Protein AF-A0A960ZA48-F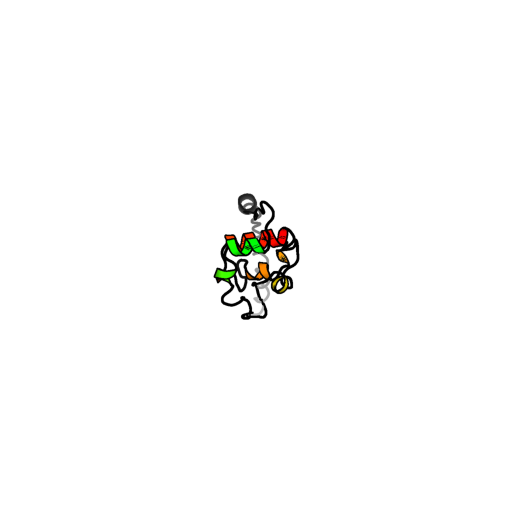1 (afdb_monomer_lite)

Secondary structure (DSSP, 8-state):
--SSSSSSSSSSTTS-------TTSSHHHHHHHHHHHTS--------S---TTHHHHTTHHHHHHHHHETTEEGGG---SSHHHHHTT--TT-GGG-HHHHTTSTTSTTGGG--HHHHHHHHHHHHTT---

Sequence (131 aa):
MKKIIFFVFCLIFFLYCHYNSSAKEEKDLYIKSLLFSKGSSNAIQCNGTVSFSSLSAVGIQTSCGSCHGSGIATAGVDISSYSSLSGFLQPNLPDNSTLYLVLIPGGKMNQYTNSNLTNTIYCWIKGGAIQ

pLDDT: mean 80.79, std 19.9, range [45.22, 98.12]

Radius of gyration: 28.68 Å; chains: 1; bounding box: 59×65×67 Å

Foldseek 3Di:
DDDPPPPPPPPPVPPPPPPPPPPPPCPVVVVVVVVVVVPDPPPLDQPDAAALVNLVVQPCCVLPVVQQDDVRNNVQHHSPDCVRQVVQADALCLVSGNVLQLCDVVHVSVVSDDPSSSSSSSSCRNNGRHD

Structure (mmCIF, N/CA/C/O backbone):
data_AF-A0A960ZA48-F1
#
_entry.id   AF-A0A960ZA48-F1
#
loop_
_atom_site.group_PDB
_atom_site.id
_atom_site.type_symbol
_atom_site.label_atom_id
_atom_site.label_alt_id
_atom_site.l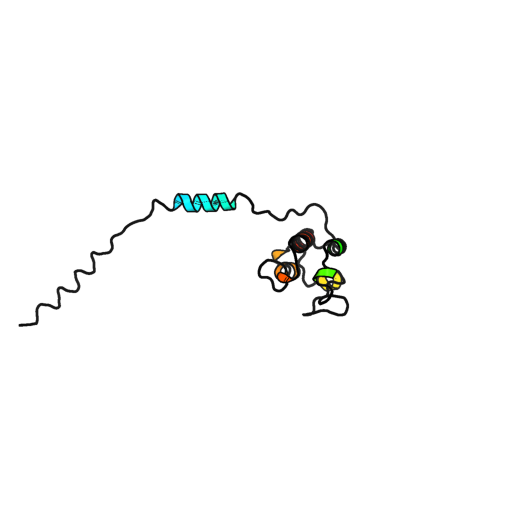abel_comp_id
_atom_site.label_asym_id
_atom_site.label_entity_id
_atom_site.label_seq_id
_atom_site.pdbx_PDB_ins_code
_atom_site.Cartn_x
_atom_site.Cartn_y
_atom_site.Cartn_z
_atom_site.occupancy
_atom_site.B_iso_or_equiv
_atom_site.auth_seq_id
_atom_site.auth_comp_id
_atom_site.auth_asym_id
_atom_site.auth_atom_id
_atom_site.pdbx_PDB_model_num
ATOM 1 N N . MET A 1 1 ? 47.874 -52.339 48.835 1.00 50.03 1 MET A N 1
ATOM 2 C CA . MET A 1 1 ? 47.691 -51.084 48.072 1.00 50.03 1 MET A CA 1
ATOM 3 C C . MET A 1 1 ? 46.526 -51.242 47.100 1.00 50.03 1 MET A C 1
ATOM 5 O O . MET A 1 1 ? 46.472 -52.250 46.410 1.00 50.03 1 MET A O 1
ATOM 9 N N . LYS A 1 2 ? 45.675 -50.208 46.996 1.00 54.38 2 LYS A N 1
ATOM 10 C CA . LYS A 1 2 ? 44.947 -49.833 45.765 1.00 54.38 2 LYS A CA 1
ATOM 11 C C . LYS A 1 2 ? 43.613 -50.518 45.390 1.00 54.38 2 LYS A C 1
ATOM 13 O O . LYS A 1 2 ? 43.395 -50.707 44.206 1.00 54.38 2 LYS A O 1
ATOM 18 N N . LYS A 1 3 ? 42.675 -50.825 46.304 1.00 53.75 3 LYS A N 1
ATOM 19 C CA . LYS A 1 3 ? 41.283 -51.173 45.879 1.00 53.75 3 LYS A CA 1
ATOM 20 C C . LYS A 1 3 ? 40.113 -50.636 46.729 1.00 53.75 3 LYS A C 1
ATOM 22 O O . LYS A 1 3 ? 38.977 -50.990 46.454 1.00 53.75 3 LYS A O 1
ATOM 27 N N . ILE A 1 4 ? 40.339 -49.733 47.689 1.00 55.50 4 ILE A N 1
ATOM 28 C CA . ILE A 1 4 ? 39.257 -49.098 48.489 1.00 55.50 4 ILE A CA 1
ATOM 29 C C . ILE A 1 4 ? 39.353 -47.563 48.402 1.00 55.50 4 ILE A C 1
ATOM 31 O O . ILE A 1 4 ? 39.193 -46.843 49.375 1.00 55.50 4 ILE A O 1
ATOM 35 N N . ILE A 1 5 ? 39.698 -47.035 47.225 1.00 52.09 5 ILE A N 1
ATOM 36 C CA . ILE A 1 5 ? 39.721 -45.581 46.953 1.00 52.09 5 ILE A CA 1
ATOM 37 C C . ILE A 1 5 ? 39.061 -45.326 45.591 1.00 52.09 5 ILE A C 1
ATOM 39 O O . ILE A 1 5 ? 39.574 -44.603 44.750 1.00 52.09 5 ILE A O 1
ATOM 43 N N . PHE A 1 6 ? 37.948 -46.007 45.315 1.00 47.09 6 PHE A N 1
ATOM 44 C CA . PHE A 1 6 ? 37.149 -45.723 44.115 1.00 47.09 6 PHE A CA 1
ATOM 45 C C . PHE A 1 6 ? 35.660 -45.518 44.410 1.00 47.09 6 PHE A C 1
ATOM 47 O O . PHE A 1 6 ? 34.916 -45.092 43.539 1.00 47.09 6 PHE A O 1
ATOM 54 N N . P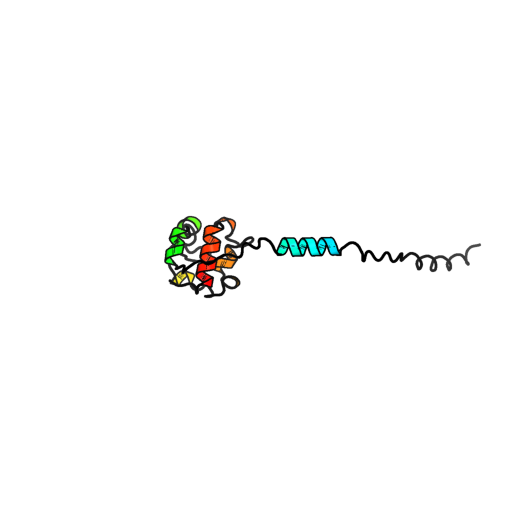HE A 1 7 ? 35.221 -45.746 45.653 1.00 45.59 7 PHE A N 1
ATOM 55 C CA . PHE A 1 7 ? 33.812 -45.596 46.031 1.00 45.59 7 PHE A CA 1
ATOM 56 C C . PHE A 1 7 ? 33.489 -44.286 46.768 1.00 45.59 7 PHE A C 1
ATOM 58 O O . PHE A 1 7 ? 32.326 -43.980 46.994 1.00 45.59 7 PHE A O 1
ATOM 65 N N . VAL A 1 8 ? 34.499 -43.469 47.092 1.00 51.56 8 VAL A N 1
ATOM 66 C CA . VAL A 1 8 ? 34.330 -42.180 47.799 1.00 51.56 8 VAL A CA 1
ATOM 67 C C . VAL A 1 8 ? 34.599 -40.991 46.867 1.00 51.56 8 VAL A C 1
ATOM 69 O O . VAL A 1 8 ? 35.049 -39.938 47.291 1.00 51.56 8 VAL A O 1
ATOM 72 N N . PHE A 1 9 ? 34.352 -41.150 45.565 1.00 46.31 9 PHE A N 1
ATOM 73 C CA . PHE A 1 9 ? 34.372 -40.021 44.622 1.00 46.31 9 PHE A CA 1
ATOM 74 C C . PHE A 1 9 ? 32.994 -39.729 44.009 1.00 46.31 9 PHE A C 1
ATOM 76 O O . PHE A 1 9 ? 32.821 -38.735 43.316 1.00 46.31 9 PHE A O 1
ATOM 83 N N . CYS A 1 10 ? 31.980 -40.548 44.315 1.00 47.81 10 CYS A N 1
ATOM 84 C CA . CYS A 1 10 ? 30.619 -40.368 43.798 1.00 47.81 10 CYS A CA 1
ATOM 85 C C . CYS A 1 10 ? 29.681 -39.612 44.767 1.00 47.81 10 CYS A C 1
ATOM 87 O O . CYS A 1 10 ? 28.588 -39.218 44.383 1.00 47.81 10 CYS A O 1
ATOM 89 N N . LEU A 1 11 ? 30.103 -39.352 46.012 1.00 49.59 11 LEU A N 1
ATOM 90 C CA . LEU A 1 11 ? 29.236 -38.779 47.059 1.00 49.59 11 LEU A CA 1
ATOM 91 C C . LEU A 1 11 ? 29.492 -37.303 47.403 1.00 49.59 11 LEU A C 1
ATOM 93 O O . LEU A 1 11 ? 28.820 -36.767 48.275 1.00 49.59 11 LEU A O 1
ATOM 97 N N . ILE A 1 12 ? 30.411 -36.618 46.713 1.00 52.50 12 ILE A N 1
ATOM 98 C CA . ILE A 1 12 ? 30.725 -35.199 46.996 1.00 52.50 12 ILE A CA 1
ATOM 99 C C . ILE A 1 12 ? 30.171 -34.250 45.915 1.00 52.50 12 ILE A C 1
ATOM 101 O O . ILE A 1 12 ? 30.156 -33.038 46.096 1.00 52.50 12 ILE A O 1
ATOM 105 N N . PHE A 1 13 ? 29.625 -34.781 44.815 1.00 47.97 13 PHE A N 1
ATOM 106 C CA . PHE A 1 13 ? 29.003 -33.964 43.764 1.00 47.97 13 PHE A CA 1
ATOM 107 C C . PHE A 1 13 ? 27.526 -33.615 44.019 1.00 47.97 13 PHE A C 1
ATOM 109 O O . PHE A 1 13 ? 26.962 -32.803 43.293 1.00 47.97 13 PHE A O 1
ATOM 116 N N . PHE A 1 14 ? 26.902 -34.166 45.066 1.00 49.00 14 PHE A N 1
ATOM 117 C CA . PHE A 1 14 ? 25.480 -33.940 45.367 1.00 49.00 14 PHE A CA 1
ATOM 118 C C . PHE A 1 14 ? 25.188 -32.786 46.346 1.00 49.00 14 PHE A C 1
ATOM 120 O O . PHE A 1 14 ? 24.035 -32.595 46.718 1.00 49.00 14 PHE A O 1
ATOM 127 N N . LEU A 1 15 ? 26.183 -31.982 46.748 1.00 52.78 15 LEU A N 1
ATOM 128 C CA . LEU A 1 15 ? 25.988 -30.890 47.726 1.00 52.78 15 LEU A CA 1
ATOM 129 C C . LEU A 1 15 ? 26.340 -29.478 47.223 1.00 52.78 15 LEU A C 1
ATOM 131 O O . LEU A 1 15 ? 26.371 -28.544 48.017 1.00 52.78 15 LEU A O 1
ATOM 135 N N . TYR A 1 16 ? 26.526 -29.284 45.913 1.00 54.28 16 TYR A N 1
ATOM 136 C CA . TYR A 1 16 ? 26.786 -27.958 45.322 1.00 54.28 16 TYR A CA 1
ATOM 137 C C . TYR A 1 16 ? 25.662 -27.411 44.429 1.00 54.28 16 TYR A C 1
ATOM 139 O O . TYR A 1 16 ? 25.898 -26.536 43.600 1.00 54.28 16 TYR A O 1
ATOM 147 N N . CYS A 1 17 ? 24.411 -27.818 44.651 1.00 47.84 17 CYS A N 1
ATOM 148 C CA . CYS A 1 17 ? 23.288 -26.959 44.270 1.00 47.84 17 CYS A CA 1
ATOM 149 C C . CYS A 1 17 ? 23.026 -25.960 45.401 1.00 47.84 17 CYS A C 1
ATOM 151 O O . CYS A 1 17 ? 22.128 -26.134 46.221 1.00 47.84 17 CYS A O 1
ATOM 153 N N . HIS A 1 18 ? 23.829 -24.895 45.437 1.00 45.22 18 HIS A N 1
ATOM 154 C CA . HIS A 1 18 ? 23.463 -23.676 46.147 1.00 45.22 18 HIS A CA 1
ATOM 155 C C . HIS A 1 18 ? 22.247 -23.090 45.419 1.00 45.22 18 HIS A C 1
ATOM 157 O O . HIS A 1 18 ? 22.372 -22.445 44.379 1.00 45.22 18 HIS A O 1
ATOM 163 N N . TYR A 1 19 ? 21.053 -23.377 45.932 1.00 52.56 19 TYR A N 1
ATOM 164 C CA . TYR A 1 19 ? 19.810 -22.754 45.495 1.00 52.56 19 TYR A CA 1
ATOM 165 C C . TYR A 1 19 ? 19.811 -21.294 45.961 1.00 52.56 19 TYR A C 1
ATOM 167 O O . TYR A 1 19 ? 19.264 -20.949 47.005 1.00 52.56 19 TYR A O 1
ATOM 175 N N . ASN A 1 20 ? 20.464 -20.428 45.188 1.00 50.97 20 ASN A N 1
ATOM 176 C CA . ASN A 1 20 ? 20.225 -18.995 45.260 1.00 50.97 20 ASN A CA 1
ATOM 177 C C . ASN A 1 20 ? 18.996 -18.691 44.406 1.00 50.97 20 ASN A C 1
ATOM 179 O O . ASN A 1 20 ? 19.074 -18.536 43.190 1.00 50.97 20 ASN A O 1
ATOM 183 N N . SER A 1 21 ? 17.833 -18.643 45.054 1.00 49.56 21 SER A N 1
ATOM 184 C CA . SER A 1 21 ? 16.631 -18.070 44.459 1.00 49.56 21 SER A CA 1
ATOM 185 C C . SER A 1 21 ? 16.809 -16.553 44.374 1.00 49.56 21 SER A C 1
ATOM 187 O O . SER A 1 21 ? 16.573 -15.838 45.348 1.00 49.56 21 SER A O 1
ATOM 189 N N . SER A 1 22 ? 17.206 -16.051 43.202 1.00 51.06 22 SER A N 1
ATOM 190 C CA . SER A 1 22 ? 17.196 -14.617 42.859 1.00 51.06 22 SER A CA 1
ATOM 191 C C . SER A 1 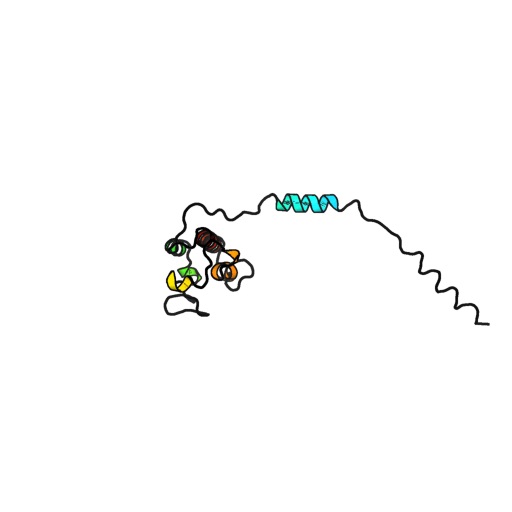22 ? 15.774 -14.071 42.659 1.00 51.06 22 SER A C 1
ATOM 193 O O . SER A 1 22 ? 15.528 -13.206 41.827 1.00 51.06 22 SER A O 1
ATOM 195 N N . ALA A 1 23 ? 14.798 -14.544 43.432 1.00 48.66 23 ALA A N 1
ATOM 196 C CA . ALA A 1 23 ? 13.415 -14.094 43.351 1.00 48.66 23 ALA A CA 1
ATOM 197 C C . ALA A 1 23 ? 13.181 -12.816 44.173 1.00 48.66 23 ALA A C 1
ATOM 199 O O . ALA A 1 23 ? 12.264 -12.785 44.991 1.00 48.66 23 ALA A O 1
ATOM 200 N N . LYS A 1 24 ? 14.016 -11.773 44.031 1.00 50.91 24 LYS A N 1
ATOM 201 C CA . LYS A 1 24 ? 13.771 -10.483 44.718 1.00 50.91 24 LYS A CA 1
ATOM 202 C C . LYS A 1 24 ? 14.163 -9.215 43.951 1.00 50.91 24 LYS A C 1
ATOM 204 O O . LYS A 1 24 ? 13.829 -8.143 44.435 1.00 50.91 24 LYS A O 1
ATOM 209 N N . GLU A 1 25 ? 14.779 -9.296 42.769 1.00 49.91 25 GLU A N 1
ATOM 210 C CA . GLU A 1 25 ? 15.300 -8.093 42.083 1.00 49.91 25 GLU A CA 1
ATOM 211 C C . GLU A 1 25 ? 14.865 -7.952 40.609 1.00 49.91 25 GLU A C 1
ATOM 213 O O . GLU A 1 25 ? 15.444 -7.193 39.846 1.00 49.91 25 GLU A O 1
ATOM 218 N N . GLU A 1 26 ? 13.808 -8.654 40.183 1.00 52.66 26 GLU A N 1
ATOM 219 C CA . GLU A 1 26 ? 13.320 -8.598 38.787 1.00 52.66 26 GLU A CA 1
ATOM 220 C C . GLU A 1 26 ? 12.022 -7.792 38.606 1.00 52.66 26 GLU A C 1
ATOM 222 O O . GLU A 1 26 ? 11.634 -7.455 37.485 1.00 52.66 26 GLU A O 1
ATOM 227 N N . LYS A 1 27 ? 11.336 -7.436 39.701 1.00 53.25 27 LYS A N 1
ATOM 228 C CA . LYS A 1 27 ? 10.048 -6.726 39.617 1.00 53.25 27 LYS A CA 1
ATOM 229 C C . LYS A 1 27 ? 10.196 -5.288 39.120 1.00 53.25 27 LYS A C 1
ATOM 231 O O . LYS A 1 27 ? 9.326 -4.815 38.392 1.00 53.25 27 LYS A O 1
ATOM 236 N N . ASP A 1 28 ? 11.313 -4.632 39.417 1.00 55.22 28 ASP A N 1
ATOM 237 C CA . ASP A 1 28 ? 11.538 -3.246 38.998 1.00 55.22 28 ASP A CA 1
ATOM 238 C C . ASP A 1 28 ? 11.889 -3.121 37.511 1.00 55.22 28 ASP A C 1
ATOM 240 O O . ASP A 1 28 ? 11.545 -2.120 36.886 1.00 55.22 28 ASP A O 1
ATOM 244 N N . LEU A 1 29 ? 12.508 -4.139 36.906 1.00 55.38 29 LEU A N 1
ATOM 245 C CA . LEU A 1 29 ? 12.809 -4.156 35.470 1.00 55.38 29 LEU A CA 1
ATOM 246 C C . LEU A 1 29 ? 11.570 -4.459 34.620 1.00 55.38 29 LEU A C 1
ATOM 248 O O . LEU A 1 29 ? 11.378 -3.830 33.581 1.00 55.38 29 LEU A O 1
ATOM 252 N N . TYR A 1 30 ? 10.698 -5.357 35.083 1.00 57.91 30 TYR A N 1
ATOM 253 C CA . TYR A 1 30 ? 9.441 -5.663 34.396 1.00 57.91 30 TYR A CA 1
ATOM 254 C C . TYR A 1 30 ? 8.427 -4.515 34.496 1.00 57.91 30 TYR A C 1
ATOM 256 O O . TYR A 1 30 ? 7.753 -4.178 33.525 1.00 57.91 30 TYR A O 1
ATOM 264 N N . ILE A 1 31 ? 8.346 -3.847 35.651 1.00 59.94 31 ILE A N 1
ATOM 265 C CA . ILE A 1 31 ? 7.501 -2.657 35.795 1.00 59.94 31 ILE A CA 1
ATOM 266 C C . ILE A 1 31 ? 8.072 -1.490 34.979 1.00 59.94 31 ILE A C 1
ATOM 268 O O . ILE A 1 31 ? 7.304 -0.789 34.324 1.00 59.94 31 ILE A O 1
ATOM 272 N N . LYS A 1 32 ? 9.401 -1.312 34.920 1.00 57.31 32 LYS A N 1
ATOM 273 C CA . LYS A 1 32 ? 10.017 -0.312 34.033 1.00 57.31 32 LYS A CA 1
ATOM 274 C C . LYS A 1 32 ? 9.755 -0.603 32.554 1.00 57.31 32 LYS A C 1
ATOM 276 O O . LYS A 1 32 ? 9.462 0.346 31.839 1.00 57.31 32 LYS A O 1
ATOM 281 N N . SER A 1 33 ? 9.774 -1.859 32.093 1.00 60.06 33 SER A N 1
ATOM 282 C CA . SER A 1 33 ? 9.455 -2.201 30.694 1.00 60.06 33 SER A CA 1
ATOM 283 C C . SER A 1 33 ? 7.961 -2.071 30.366 1.00 60.06 33 SER A C 1
ATOM 285 O O . SER A 1 33 ? 7.613 -1.599 29.285 1.00 60.06 33 SER A O 1
ATOM 287 N N . LEU A 1 34 ? 7.065 -2.383 31.308 1.00 57.19 34 LEU A N 1
ATOM 288 C CA . LEU A 1 34 ? 5.626 -2.141 31.157 1.00 57.19 34 LEU A CA 1
ATOM 289 C C . LEU A 1 34 ? 5.275 -0.648 31.154 1.00 57.19 34 LEU A C 1
ATOM 291 O O . LEU A 1 34 ? 4.411 -0.225 30.387 1.00 57.19 34 LEU A O 1
ATOM 295 N N . LEU A 1 35 ? 5.952 0.164 31.971 1.00 57.00 35 LEU A N 1
ATOM 296 C CA . LEU A 1 35 ? 5.772 1.618 31.990 1.00 57.00 35 LEU A CA 1
ATOM 297 C C . LEU A 1 35 ? 6.412 2.296 30.769 1.00 57.00 35 LEU A C 1
ATOM 299 O O . LEU A 1 35 ? 5.847 3.266 30.270 1.00 57.00 35 LEU A O 1
ATOM 303 N N . PHE A 1 36 ? 7.506 1.750 30.223 1.00 53.38 36 PHE A N 1
ATOM 304 C CA . PHE A 1 36 ? 8.062 2.181 28.930 1.00 53.38 36 PHE A CA 1
ATOM 305 C C . PHE A 1 36 ? 7.183 1.770 27.739 1.00 53.38 36 PHE A C 1
ATOM 307 O O . PHE A 1 36 ? 7.181 2.442 26.714 1.00 53.38 36 PHE A O 1
ATOM 314 N N . SER A 1 37 ? 6.398 0.698 27.874 1.00 51.50 37 SER A N 1
ATOM 315 C CA . SER A 1 37 ? 5.438 0.260 26.851 1.00 51.50 37 SER A CA 1
ATOM 316 C C . SER A 1 37 ? 4.129 1.069 26.874 1.00 51.50 37 SER A C 1
ATOM 318 O O . SER A 1 37 ? 3.408 1.136 25.880 1.00 51.50 37 SER A O 1
ATOM 320 N N . LYS A 1 38 ? 3.822 1.751 27.989 1.00 52.59 38 LYS A N 1
ATOM 321 C CA . LYS A 1 38 ? 2.587 2.539 28.160 1.00 52.59 38 LYS A CA 1
ATOM 322 C C . LYS A 1 38 ? 2.732 4.033 27.836 1.00 52.59 38 LYS A C 1
ATOM 324 O O . LYS A 1 38 ? 1.794 4.796 28.048 1.00 52.59 38 LYS A O 1
ATOM 329 N N . GLY A 1 39 ? 3.872 4.451 27.292 1.00 50.69 39 GLY A N 1
ATOM 330 C CA . GLY A 1 39 ? 4.104 5.821 26.848 1.00 50.69 39 GLY A CA 1
ATOM 331 C C . GLY A 1 39 ? 4.819 5.835 25.506 1.00 50.69 39 GLY A C 1
ATOM 332 O O . GLY A 1 39 ? 6.037 5.732 25.468 1.00 50.69 39 GLY A O 1
ATOM 333 N N . SER A 1 40 ? 4.055 6.022 24.427 1.00 50.50 40 SER A N 1
ATOM 334 C CA . SER A 1 40 ? 4.527 6.176 23.041 1.00 50.50 40 SER A CA 1
ATOM 335 C C . SER A 1 40 ? 4.681 4.885 22.224 1.00 50.50 40 SER A C 1
ATOM 337 O O . SER A 1 40 ? 5.640 4.702 21.477 1.00 50.50 40 SER A O 1
ATOM 339 N N . SER A 1 41 ? 3.655 4.031 22.222 1.00 51.25 41 SER A N 1
ATOM 340 C CA . SER A 1 41 ? 3.197 3.570 20.912 1.00 51.25 41 SER A CA 1
ATOM 341 C C . SER A 1 41 ? 2.491 4.768 20.277 1.00 51.25 41 SER A C 1
ATOM 343 O O . SER A 1 41 ? 1.368 5.114 20.640 1.00 51.25 41 SER A O 1
ATOM 345 N N . ASN A 1 42 ? 3.169 5.472 19.370 1.00 62.72 42 ASN A N 1
ATOM 346 C CA . ASN A 1 42 ? 2.479 6.383 18.461 1.00 62.72 42 ASN A CA 1
ATOM 347 C C . ASN A 1 42 ? 1.599 5.515 17.558 1.00 62.72 42 ASN A C 1
ATOM 349 O O . ASN A 1 42 ? 1.980 5.179 16.439 1.00 62.72 42 ASN A O 1
ATOM 353 N N . ALA A 1 43 ? 0.461 5.057 18.086 1.00 76.12 43 ALA A N 1
ATOM 354 C CA . ALA A 1 43 ? -0.540 4.358 17.310 1.00 76.12 43 ALA A CA 1
ATOM 355 C C . ALA A 1 43 ? -0.871 5.262 16.125 1.00 76.12 43 ALA A C 1
ATOM 357 O O . ALA A 1 43 ? -1.196 6.435 16.327 1.00 76.12 43 ALA A O 1
ATOM 358 N N . ILE A 1 44 ? -0.738 4.741 14.905 1.00 85.88 44 ILE A N 1
ATOM 359 C CA . ILE A 1 44 ? -0.998 5.513 13.692 1.00 85.88 44 ILE A CA 1
ATOM 360 C C . ILE A 1 44 ? -2.434 6.043 13.781 1.00 85.88 44 ILE A C 1
ATOM 362 O O . ILE A 1 44 ? -3.393 5.266 13.816 1.00 85.88 44 ILE A O 1
ATOM 366 N N . GLN A 1 45 ? -2.568 7.366 13.878 1.00 89.81 45 GLN A N 1
ATOM 367 C CA . GLN A 1 45 ? -3.861 8.036 13.945 1.00 89.81 45 GLN A CA 1
ATOM 368 C C . GLN A 1 45 ? -4.360 8.262 12.523 1.00 89.81 45 GLN A C 1
ATOM 370 O O . GLN A 1 45 ? -3.719 8.951 11.731 1.00 89.81 45 GLN A O 1
ATOM 375 N N . CYS A 1 46 ? -5.507 7.672 12.209 1.00 92.44 46 CYS A N 1
ATOM 376 C CA . CYS A 1 46 ? -6.147 7.819 10.912 1.00 92.44 46 CYS A CA 1
ATOM 377 C C . CYS A 1 46 ? -7.249 8.859 11.029 1.00 92.44 46 CYS A C 1
ATOM 379 O O . CYS A 1 46 ? -8.369 8.549 11.429 1.00 92.44 46 CYS A O 1
ATOM 381 N N . ASN A 1 47 ? -6.891 10.105 10.732 1.00 88.00 47 ASN A N 1
ATOM 382 C CA . ASN A 1 47 ? -7.815 11.224 10.805 1.00 88.00 47 ASN A CA 1
ATOM 383 C C . ASN A 1 47 ? -8.449 11.449 9.434 1.00 88.00 47 ASN A C 1
ATOM 385 O O . ASN A 1 47 ? -7.758 11.767 8.468 1.00 88.00 47 ASN A O 1
ATOM 389 N N . GLY A 1 48 ? -9.771 11.326 9.380 1.00 86.62 48 GLY A N 1
ATOM 390 C CA . GLY A 1 48 ? -10.537 11.537 8.161 1.00 86.62 48 GLY A CA 1
ATOM 391 C C . GLY A 1 48 ? -10.446 10.382 7.167 1.00 86.62 48 GLY A C 1
ATOM 392 O O . GLY A 1 48 ? -9.893 9.314 7.431 1.00 86.62 48 GLY A O 1
ATOM 393 N N . THR A 1 49 ? -11.054 10.619 6.015 1.00 91.62 49 THR A N 1
ATOM 394 C CA . THR A 1 49 ? -11.194 9.641 4.943 1.00 91.62 49 THR A CA 1
ATOM 395 C C . THR A 1 49 ? -10.046 9.803 3.953 1.00 91.62 49 THR A C 1
ATOM 397 O O . THR A 1 49 ? -9.898 10.863 3.350 1.00 91.62 49 THR A O 1
ATOM 400 N N . VAL A 1 50 ? -9.237 8.757 3.780 1.00 95.44 50 VAL A N 1
ATOM 401 C CA . VAL A 1 50 ? -8.156 8.714 2.783 1.00 95.44 50 VAL A CA 1
ATOM 402 C C . VAL A 1 50 ? -8.645 7.918 1.580 1.00 95.44 50 VAL A C 1
ATOM 404 O O . VAL A 1 50 ? -9.177 6.829 1.769 1.00 95.44 50 VAL A O 1
ATOM 407 N N . SER A 1 51 ? -8.462 8.445 0.370 1.00 95.19 51 SER A N 1
ATOM 408 C CA . SER A 1 51 ? -8.776 7.790 -0.912 1.00 95.19 51 SER A CA 1
ATOM 409 C C . SER A 1 51 ? -7.518 7.334 -1.649 1.00 95.19 51 SER A C 1
ATOM 411 O O . SER A 1 51 ? -6.417 7.806 -1.353 1.00 95.19 51 SER A O 1
ATOM 413 N N . PHE A 1 52 ? -7.667 6.477 -2.662 1.00 95.00 52 PHE A N 1
ATOM 414 C CA . PHE A 1 52 ? -6.552 6.078 -3.526 1.00 95.00 52 PHE A CA 1
ATOM 415 C C . PHE A 1 52 ? -5.909 7.294 -4.205 1.00 95.00 52 PHE A C 1
ATOM 417 O O . PHE A 1 52 ? -4.685 7.417 -4.241 1.00 95.00 52 PHE A O 1
ATOM 424 N N . SER A 1 53 ? -6.723 8.249 -4.663 1.00 93.56 53 SER A N 1
ATOM 425 C CA . SER A 1 53 ? -6.231 9.505 -5.249 1.00 93.56 53 SER A CA 1
ATOM 426 C C . SER A 1 53 ? -5.363 10.332 -4.289 1.00 93.56 53 SER A C 1
ATOM 428 O O . SER A 1 53 ? -4.441 11.022 -4.730 1.00 93.56 53 SER A O 1
ATOM 430 N N . SER A 1 54 ? -5.591 10.215 -2.978 1.00 92.44 54 SER A N 1
ATOM 431 C CA . SER A 1 54 ? -4.816 10.924 -1.953 1.00 92.44 54 SER A CA 1
ATOM 432 C C . SER A 1 54 ? -3.385 10.384 -1.810 1.00 92.44 54 SER A C 1
ATOM 434 O O . SER A 1 54 ? -2.501 11.102 -1.344 1.00 92.44 54 SER A O 1
ATOM 436 N N . LEU A 1 55 ? -3.113 9.151 -2.258 1.00 93.88 55 LEU A N 1
ATOM 437 C CA . LEU A 1 55 ? -1.781 8.536 -2.175 1.00 93.88 55 LEU A CA 1
ATOM 438 C C . LEU A 1 55 ? -0.748 9.236 -3.070 1.00 93.88 55 LEU A C 1
ATOM 440 O O . LEU A 1 55 ? 0.442 9.282 -2.750 1.00 93.88 55 LEU A O 1
ATOM 444 N N . SER A 1 56 ? -1.196 9.830 -4.175 1.00 91.81 56 SER A N 1
ATOM 445 C CA . SER A 1 56 ? -0.340 10.626 -5.058 1.00 91.81 56 SER A CA 1
ATOM 446 C C . SER A 1 56 ? 0.237 11.847 -4.342 1.00 91.81 56 SER A C 1
ATOM 448 O O . SER A 1 56 ? 1.411 12.162 -4.530 1.00 91.81 56 SER A O 1
ATOM 450 N N . ALA A 1 57 ? -0.543 12.488 -3.464 1.00 91.38 57 ALA A N 1
ATOM 451 C CA . ALA A 1 57 ? -0.106 13.665 -2.711 1.00 91.38 57 ALA A CA 1
ATOM 452 C C . ALA A 1 57 ? 1.007 13.348 -1.698 1.00 91.38 57 ALA A C 1
ATOM 454 O O . ALA A 1 57 ? 1.816 14.215 -1.378 1.00 91.38 57 ALA A O 1
ATOM 455 N N . VAL A 1 58 ? 1.080 12.100 -1.225 1.00 93.00 58 VAL A N 1
ATOM 456 C CA . VAL A 1 58 ? 2.136 11.626 -0.314 1.00 93.00 58 VAL A CA 1
ATOM 457 C C . VAL A 1 58 ? 3.283 10.915 -1.039 1.00 93.00 58 VAL A C 1
ATOM 459 O O . VAL A 1 58 ? 4.161 10.343 -0.397 1.00 93.00 58 VAL A O 1
ATOM 462 N N . GLY A 1 59 ? 3.310 10.994 -2.373 1.00 92.25 59 GLY A N 1
ATOM 463 C CA . GLY A 1 59 ? 4.468 10.620 -3.178 1.00 92.25 59 GLY A CA 1
ATOM 464 C C . GLY A 1 59 ? 4.532 9.156 -3.600 1.00 92.25 59 GLY A C 1
ATOM 465 O O . GLY A 1 59 ? 5.613 8.710 -3.972 1.00 92.25 59 GLY A O 1
ATOM 466 N N . ILE A 1 60 ? 3.417 8.410 -3.606 1.00 94.62 60 ILE A N 1
ATOM 467 C CA . ILE A 1 60 ? 3.433 6.995 -4.030 1.00 94.62 60 ILE A CA 1
ATOM 468 C C . ILE A 1 60 ? 4.027 6.814 -5.441 1.00 94.62 60 ILE A C 1
ATOM 470 O O . ILE A 1 60 ? 4.835 5.916 -5.666 1.00 94.62 60 ILE A O 1
ATOM 474 N N . GLN A 1 61 ? 3.711 7.717 -6.378 1.00 93.56 61 GLN A N 1
ATOM 475 C CA . GLN A 1 61 ? 4.242 7.665 -7.745 1.00 93.56 61 GLN A CA 1
ATOM 476 C C . GLN A 1 61 ? 5.726 8.040 -7.806 1.00 93.56 61 GLN A C 1
ATOM 478 O O . GLN A 1 61 ? 6.489 7.402 -8.523 1.00 93.56 61 GLN A O 1
ATOM 483 N N . THR A 1 62 ? 6.166 9.025 -7.023 1.00 94.25 62 THR A N 1
ATOM 484 C CA . THR A 1 62 ? 7.579 9.431 -6.973 1.00 94.25 62 THR A CA 1
ATOM 485 C C . THR A 1 62 ? 8.454 8.339 -6.360 1.00 94.25 62 THR A C 1
ATOM 487 O O . THR A 1 62 ? 9.544 8.070 -6.856 1.00 94.25 62 THR A O 1
ATOM 490 N N . SER A 1 63 ? 7.976 7.697 -5.293 1.00 95.12 63 SER A N 1
ATOM 491 C CA . SER A 1 63 ? 8.710 6.658 -4.568 1.00 95.12 63 SER A CA 1
ATOM 492 C C . SER A 1 63 ? 8.722 5.310 -5.285 1.00 95.12 63 SER A C 1
ATOM 494 O O . SER A 1 63 ? 9.705 4.581 -5.187 1.00 95.12 63 SER A O 1
ATOM 496 N N . CYS A 1 64 ? 7.639 4.953 -5.980 1.00 95.69 64 CYS A N 1
ATOM 497 C CA . CYS A 1 64 ? 7.451 3.590 -6.482 1.00 95.69 64 CYS A CA 1
ATOM 498 C C . CYS A 1 64 ? 7.205 3.515 -7.997 1.00 95.69 64 CYS A C 1
ATOM 500 O O . CYS A 1 64 ? 7.432 2.466 -8.597 1.00 95.69 64 CYS A O 1
ATOM 502 N N . GLY A 1 65 ? 6.760 4.598 -8.638 1.00 95.12 65 GLY A N 1
ATOM 503 C CA . GLY A 1 65 ? 6.250 4.588 -10.014 1.00 95.12 65 GLY A CA 1
ATOM 504 C C . GLY A 1 65 ? 7.297 4.310 -11.095 1.00 95.12 65 GLY A C 1
ATOM 505 O O . GLY A 1 65 ? 6.940 3.834 -12.167 1.00 95.12 65 GLY A O 1
ATOM 506 N N . SER A 1 66 ? 8.588 4.520 -10.822 1.00 95.00 66 SER A N 1
ATOM 507 C CA . SER A 1 66 ? 9.663 4.150 -11.759 1.00 95.00 66 SER A CA 1
ATOM 508 C C . SER A 1 66 ? 9.782 2.637 -11.970 1.00 95.00 66 SER A C 1
ATOM 510 O O . SER A 1 66 ? 10.233 2.207 -13.028 1.00 95.00 66 SER A O 1
ATOM 512 N N . CYS A 1 67 ? 9.354 1.838 -10.986 1.00 96.62 67 CYS A N 1
ATOM 513 C CA . CYS A 1 67 ? 9.399 0.375 -11.026 1.00 96.62 67 CYS A CA 1
ATOM 514 C C . CYS A 1 67 ? 8.010 -0.279 -10.991 1.00 96.62 67 CYS A C 1
ATOM 516 O O . CYS A 1 67 ? 7.904 -1.452 -11.341 1.00 96.62 67 CYS A O 1
ATOM 518 N N . HIS A 1 68 ? 6.980 0.445 -10.552 1.00 96.19 68 HIS A N 1
ATOM 519 C CA . HIS A 1 68 ? 5.604 -0.033 -10.372 1.00 96.19 68 HIS A CA 1
ATOM 520 C C . HIS A 1 68 ? 4.573 0.834 -11.120 1.00 96.19 68 HIS A C 1
ATOM 522 O O . HIS A 1 68 ? 3.421 0.923 -10.712 1.00 96.19 68 HIS A O 1
ATOM 528 N N . GLY A 1 69 ? 4.977 1.542 -12.173 1.00 93.31 69 GLY A N 1
ATOM 529 C CA . GLY A 1 69 ? 4.088 2.387 -12.970 1.00 93.31 69 GLY A CA 1
ATOM 530 C C . GLY A 1 69 ? 3.320 1.630 -14.059 1.00 93.31 69 GLY A C 1
ATOM 531 O O . GLY A 1 69 ? 3.535 0.444 -14.312 1.00 93.31 69 GLY A O 1
ATOM 532 N N . SER A 1 70 ? 2.462 2.356 -14.780 1.00 90.38 70 SER A N 1
ATOM 533 C CA . SER A 1 70 ? 1.737 1.819 -15.938 1.00 90.38 70 SER A CA 1
ATOM 534 C C . SER A 1 70 ? 2.719 1.278 -16.983 1.00 90.38 70 SER A C 1
ATOM 536 O O . SER A 1 70 ? 3.554 2.016 -17.503 1.00 90.38 70 SER A O 1
ATOM 538 N N . GLY A 1 71 ? 2.608 -0.012 -17.305 1.00 87.25 71 GLY A N 1
ATOM 539 C CA . GLY A 1 71 ? 3.503 -0.695 -18.248 1.00 87.25 71 GLY A CA 1
ATOM 540 C C . GLY A 1 71 ? 4.862 -1.105 -17.666 1.00 87.25 71 GLY A C 1
ATOM 541 O O . GLY A 1 71 ? 5.643 -1.749 -18.361 1.00 87.25 71 GLY A O 1
ATOM 542 N N . ILE A 1 72 ? 5.136 -0.786 -16.397 1.00 89.62 72 ILE A N 1
ATOM 543 C CA . ILE A 1 72 ? 6.352 -1.166 -15.672 1.00 89.62 72 ILE A CA 1
ATOM 544 C C . ILE A 1 72 ? 5.919 -1.745 -14.323 1.00 89.62 72 ILE A C 1
ATOM 546 O O . ILE A 1 72 ? 5.922 -1.062 -13.307 1.00 89.62 72 ILE A O 1
ATOM 550 N N . ALA A 1 73 ?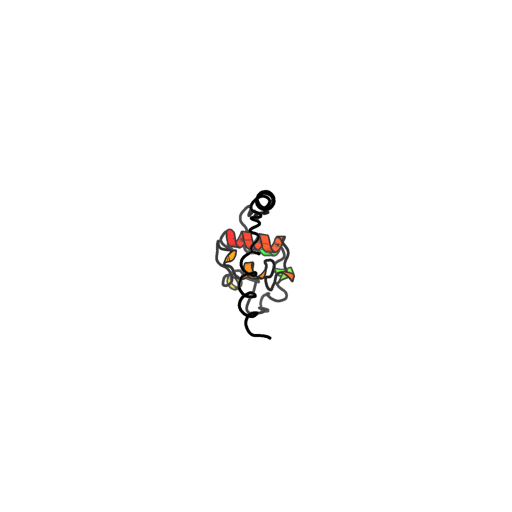 5.511 -3.015 -14.330 1.00 92.25 73 ALA A N 1
ATOM 551 C CA . ALA A 1 73 ? 5.004 -3.719 -13.154 1.00 92.25 73 ALA A CA 1
ATOM 552 C C . ALA A 1 73 ? 6.063 -4.676 -12.587 1.00 92.25 73 ALA A C 1
ATOM 554 O O . ALA A 1 73 ? 5.986 -5.896 -12.767 1.00 92.25 73 ALA A O 1
ATOM 555 N N . THR A 1 74 ? 7.092 -4.140 -11.925 1.00 94.50 74 THR A N 1
ATOM 556 C CA . THR A 1 74 ? 8.126 -4.974 -11.292 1.00 94.50 74 THR A CA 1
ATOM 557 C C . THR A 1 74 ? 7.475 -5.927 -10.294 1.00 94.50 74 THR A C 1
ATOM 559 O O . THR A 1 74 ? 6.617 -5.532 -9.506 1.00 94.50 74 THR A O 1
ATOM 562 N N . ALA A 1 75 ? 7.854 -7.207 -10.355 1.00 90.88 75 ALA A N 1
ATOM 563 C CA . ALA A 1 75 ? 7.227 -8.280 -9.578 1.00 90.88 75 ALA A CA 1
ATOM 564 C C . ALA A 1 75 ? 5.692 -8.382 -9.754 1.00 90.88 75 ALA A C 1
ATOM 566 O O . ALA A 1 75 ? 5.005 -8.896 -8.875 1.00 90.88 75 ALA A O 1
ATOM 567 N N . GLY A 1 76 ? 5.158 -7.906 -10.885 1.00 91.44 76 GLY A N 1
ATOM 568 C CA . GLY A 1 76 ? 3.733 -7.964 -11.214 1.00 91.44 76 GLY A CA 1
ATOM 569 C C . GLY A 1 76 ? 2.858 -6.939 -10.489 1.00 91.44 76 GLY A C 1
ATOM 570 O O . GLY A 1 76 ? 1.638 -7.055 -10.552 1.00 91.44 76 GLY A O 1
ATOM 571 N N . VAL A 1 77 ? 3.445 -5.951 -9.803 1.00 94.25 77 VAL A N 1
ATOM 572 C CA . VAL A 1 77 ? 2.700 -4.916 -9.067 1.00 94.25 77 VAL A CA 1
ATOM 573 C C . VAL A 1 77 ? 2.697 -3.610 -9.855 1.00 94.25 77 VAL A C 1
ATOM 575 O O . VAL A 1 77 ? 3.766 -3.079 -10.160 1.00 94.25 77 VAL A O 1
ATOM 578 N N . ASP A 1 78 ? 1.506 -3.078 -10.123 1.00 94.50 78 ASP A N 1
ATOM 579 C CA . ASP A 1 78 ? 1.271 -1.779 -10.761 1.00 94.50 78 ASP A CA 1
ATOM 580 C C . ASP A 1 78 ? 0.434 -0.883 -9.831 1.00 94.50 78 ASP A C 1
ATOM 582 O O . ASP A 1 78 ? -0.657 -1.255 -9.397 1.00 94.50 78 ASP A O 1
ATOM 586 N N . ILE A 1 79 ? 0.966 0.299 -9.514 1.00 94.62 79 ILE A N 1
ATOM 587 C CA . ILE A 1 79 ? 0.368 1.299 -8.621 1.00 94.62 79 ILE A CA 1
ATOM 588 C C . ILE A 1 79 ? -0.318 2.444 -9.378 1.00 94.62 79 ILE A C 1
ATOM 590 O O . ILE A 1 79 ? -0.744 3.420 -8.762 1.00 94.62 79 ILE A O 1
ATOM 594 N N . SER A 1 80 ? -0.392 2.387 -10.709 1.00 92.81 80 SER A N 1
ATOM 595 C CA . SER A 1 80 ? -0.981 3.455 -11.527 1.00 92.81 80 SER A CA 1
ATOM 596 C C . SER A 1 80 ? -2.504 3.530 -11.420 1.00 92.81 80 SER A C 1
ATOM 598 O O . SER A 1 80 ? -3.091 4.580 -11.682 1.00 92.81 80 SER A O 1
ATOM 600 N N . SER A 1 81 ? -3.155 2.443 -10.997 1.00 93.38 81 SER A N 1
ATOM 601 C CA . SER A 1 81 ? -4.603 2.384 -10.840 1.00 93.38 81 SER A CA 1
ATOM 602 C C . SER A 1 81 ? -5.017 1.584 -9.607 1.00 93.38 81 SER A C 1
ATOM 604 O O . SER A 1 81 ? -4.346 0.636 -9.197 1.00 93.38 81 SER A O 1
ATOM 606 N N . TYR A 1 82 ? -6.176 1.937 -9.048 1.00 94.81 82 TYR A N 1
ATOM 607 C CA . TYR A 1 82 ? -6.780 1.186 -7.951 1.00 94.81 82 TYR A CA 1
ATOM 608 C C . TYR A 1 82 ? -7.035 -0.274 -8.338 1.00 94.81 82 TYR A C 1
ATOM 610 O O . TYR A 1 82 ? -6.731 -1.179 -7.569 1.00 94.81 82 TYR A O 1
ATOM 618 N N . SER A 1 83 ? -7.556 -0.513 -9.546 1.00 94.38 83 SER A N 1
ATOM 619 C CA . SER A 1 83 ? -7.858 -1.859 -10.039 1.00 94.38 83 SER A CA 1
ATOM 620 C C . SER A 1 83 ? -6.617 -2.747 -10.078 1.00 94.38 83 SER A C 1
ATOM 622 O O . SER A 1 83 ? -6.685 -3.877 -9.600 1.00 94.38 83 SER A O 1
ATOM 624 N N . SER A 1 84 ? -5.483 -2.223 -10.560 1.00 92.75 84 SER A N 1
ATOM 625 C CA . SER A 1 84 ? -4.206 -2.951 -10.584 1.00 92.75 84 SER A CA 1
ATOM 626 C C . SER A 1 84 ? -3.712 -3.289 -9.174 1.00 92.75 84 SER A C 1
ATOM 628 O O . SER A 1 84 ? -3.165 -4.365 -8.943 1.00 92.75 84 SER A O 1
ATOM 630 N N . LEU A 1 85 ? -3.928 -2.381 -8.218 1.00 92.44 85 LEU A N 1
ATOM 631 C CA . LEU A 1 85 ? -3.407 -2.513 -6.862 1.00 92.44 85 LEU A CA 1
ATOM 632 C C . LEU A 1 85 ? -4.319 -3.329 -5.936 1.00 92.44 85 LEU A C 1
ATOM 634 O O . LEU A 1 85 ? -3.834 -3.919 -4.975 1.00 92.44 85 LEU A O 1
ATOM 638 N N . SER A 1 86 ? -5.620 -3.388 -6.232 1.00 93.88 86 SER A N 1
ATOM 639 C CA . SER A 1 86 ? -6.658 -3.970 -5.369 1.00 93.88 86 SER A CA 1
ATOM 640 C C . SER A 1 86 ? -6.394 -5.421 -4.955 1.00 93.88 86 SER A C 1
ATOM 642 O O . SER A 1 86 ? -6.705 -5.796 -3.828 1.00 93.88 86 SER A O 1
ATOM 644 N N . GLY A 1 87 ? -5.738 -6.217 -5.808 1.00 94.69 87 GLY A N 1
ATOM 645 C CA . GLY A 1 87 ? -5.364 -7.603 -5.504 1.00 94.69 87 GLY A CA 1
ATOM 646 C C . GLY A 1 87 ? -4.283 -7.764 -4.426 1.00 94.69 87 GLY A C 1
ATOM 647 O O . GLY A 1 87 ? -4.086 -8.868 -3.925 1.00 94.69 87 GLY A O 1
ATOM 648 N N . PHE A 1 88 ? -3.593 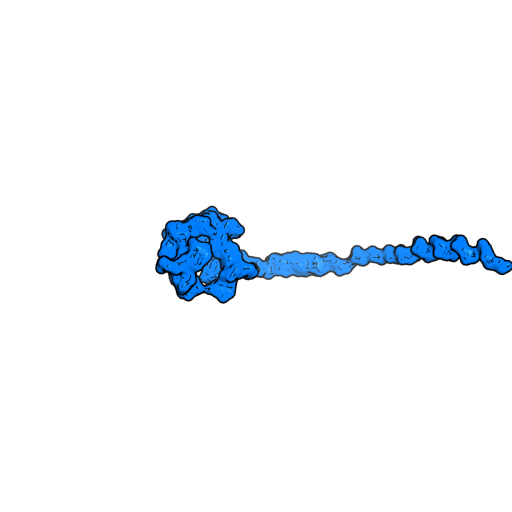-6.686 -4.044 1.00 96.06 88 PHE A N 1
ATOM 649 C CA . PHE A 1 88 ? -2.536 -6.683 -3.022 1.00 96.06 88 PHE A CA 1
ATOM 650 C C . PHE A 1 88 ? -3.008 -6.120 -1.674 1.00 96.06 88 PHE A C 1
ATOM 652 O O . PHE A 1 88 ? -2.195 -5.893 -0.769 1.00 96.06 88 PHE A O 1
ATOM 659 N N . LEU A 1 89 ? -4.312 -5.863 -1.549 1.00 95.69 89 LEU A N 1
ATOM 660 C CA . LEU A 1 89 ? -4.938 -5.203 -0.411 1.00 95.69 89 LEU A CA 1
ATOM 661 C C . LEU A 1 89 ? -6.046 -6.082 0.153 1.00 95.69 89 LEU A C 1
ATOM 663 O O . LEU A 1 89 ? -6.791 -6.724 -0.582 1.00 95.69 89 LEU A O 1
ATOM 667 N N . GLN A 1 90 ? -6.217 -6.017 1.464 1.00 97.31 90 GLN A N 1
ATOM 668 C CA . GLN A 1 90 ? -7.403 -6.490 2.150 1.00 97.31 90 GLN A CA 1
ATOM 669 C C . GLN A 1 90 ? -8.055 -5.291 2.854 1.00 97.31 90 GLN A C 1
ATOM 671 O O . GLN A 1 90 ? -7.511 -4.798 3.847 1.00 97.31 90 GLN A O 1
ATOM 676 N N . PRO A 1 91 ? -9.203 -4.791 2.357 1.00 96.75 91 PRO A N 1
ATOM 677 C CA . PRO A 1 91 ? -9.902 -3.666 2.967 1.00 96.75 91 PRO A CA 1
ATOM 678 C C . PRO A 1 91 ? -10.115 -3.859 4.471 1.00 96.75 91 PRO A C 1
ATOM 680 O O . PRO A 1 91 ? -10.499 -4.939 4.921 1.00 96.75 91 PRO A O 1
ATOM 683 N N . ASN A 1 92 ? -9.888 -2.795 5.241 1.00 96.75 92 ASN A N 1
ATOM 684 C CA . ASN A 1 92 ? -9.960 -2.738 6.706 1.00 96.75 92 ASN A CA 1
ATOM 685 C C . ASN A 1 92 ? -8.873 -3.535 7.455 1.00 96.75 92 ASN A C 1
ATOM 687 O O . ASN A 1 92 ? -8.796 -3.444 8.679 1.00 96.75 92 ASN A O 1
ATOM 691 N N . LEU A 1 93 ? -8.014 -4.282 6.752 1.00 97.50 93 LEU A N 1
ATOM 692 C CA . LEU A 1 93 ? -7.003 -5.165 7.338 1.00 97.50 93 LEU A CA 1
ATOM 693 C C . LEU A 1 93 ? -5.610 -4.849 6.762 1.00 97.50 93 LEU A C 1
ATOM 695 O O . LEU A 1 93 ? -5.081 -5.604 5.938 1.00 97.50 93 LEU A O 1
ATOM 699 N N . PRO A 1 94 ? -4.986 -3.730 7.185 1.00 97.00 94 PRO A N 1
ATOM 700 C CA . PRO A 1 94 ? -3.660 -3.339 6.706 1.00 97.00 94 PRO A CA 1
ATOM 701 C C . PRO A 1 94 ? -2.605 -4.410 6.986 1.00 97.00 94 PRO A C 1
ATOM 703 O O . PRO A 1 94 ? -1.813 -4.721 6.103 1.00 97.00 94 PRO A O 1
ATOM 706 N N . ASP A 1 95 ? -2.658 -5.060 8.148 1.00 96.44 95 ASP A N 1
ATOM 707 C CA . ASP A 1 95 ? -1.684 -6.087 8.542 1.00 96.44 95 ASP A CA 1
ATOM 708 C C . ASP A 1 95 ? -1.808 -7.392 7.730 1.00 96.44 95 ASP A C 1
ATOM 710 O O . ASP A 1 95 ? -0.898 -8.215 7.740 1.00 96.44 95 ASP A O 1
ATOM 714 N N . ASN A 1 96 ? -2.893 -7.560 6.965 1.00 97.38 96 ASN A N 1
ATOM 715 C CA . ASN A 1 96 ? -3.061 -8.664 6.015 1.00 97.38 96 ASN A CA 1
ATOM 716 C C . ASN A 1 96 ? -2.831 -8.235 4.557 1.00 97.38 96 ASN A C 1
ATOM 718 O O . ASN A 1 96 ? -2.910 -9.054 3.642 1.00 97.38 96 ASN A O 1
ATOM 722 N N . SER A 1 97 ? -2.565 -6.953 4.317 1.00 98.12 97 SER A N 1
ATOM 723 C CA . SER A 1 97 ? -2.402 -6.404 2.976 1.00 98.12 97 SER A CA 1
ATOM 724 C C . SER A 1 97 ? -0.942 -6.463 2.558 1.00 98.12 97 SER A C 1
ATOM 726 O O . SER A 1 97 ? -0.092 -5.801 3.156 1.00 98.12 97 SER A O 1
ATOM 728 N N . THR A 1 98 ? -0.639 -7.203 1.488 1.00 97.38 98 THR A N 1
ATOM 729 C CA . THR A 1 98 ? 0.726 -7.312 0.954 1.00 97.38 98 THR A CA 1
ATOM 730 C C . THR A 1 98 ? 1.344 -5.943 0.686 1.00 97.38 98 THR A C 1
ATOM 732 O O . THR A 1 98 ? 2.510 -5.747 1.024 1.00 97.38 98 THR A O 1
ATOM 735 N N . LEU A 1 99 ? 0.568 -4.979 0.166 1.00 96.44 99 LEU A N 1
ATOM 736 C CA . LEU A 1 99 ? 1.053 -3.613 -0.050 1.00 96.44 99 LEU A CA 1
ATOM 737 C C . LEU A 1 99 ? 1.627 -2.990 1.227 1.00 96.44 99 LEU A C 1
ATOM 739 O O . LEU A 1 99 ? 2.687 -2.382 1.179 1.00 96.44 99 LEU A O 1
ATOM 743 N N . TYR A 1 100 ? 0.951 -3.125 2.367 1.00 97.50 100 TYR A N 1
ATOM 744 C CA . TYR A 1 100 ? 1.431 -2.538 3.616 1.00 97.50 100 TYR A CA 1
ATOM 745 C C . TYR A 1 100 ? 2.622 -3.320 4.180 1.00 97.50 100 TYR A C 1
ATOM 747 O O . TYR A 1 100 ? 3.634 -2.730 4.560 1.00 97.50 100 TYR A O 1
ATOM 755 N N . LEU A 1 101 ? 2.549 -4.653 4.152 1.00 97.81 101 LEU A N 1
ATOM 756 C CA . LEU A 1 101 ? 3.585 -5.536 4.692 1.00 97.81 101 LEU A CA 1
ATOM 757 C C . LEU A 1 101 ? 4.953 -5.369 4.018 1.00 97.81 101 LEU A C 1
ATOM 759 O O . LEU A 1 101 ? 5.985 -5.565 4.658 1.00 97.81 101 LEU A O 1
ATOM 763 N N . VAL A 1 102 ? 5.001 -4.990 2.738 1.00 97.25 102 VAL A N 1
ATOM 764 C CA . VAL A 1 102 ? 6.285 -4.731 2.067 1.00 97.25 102 VAL A CA 1
ATOM 765 C C . VAL A 1 102 ? 6.889 -3.368 2.417 1.00 97.25 102 VAL A C 1
ATOM 767 O O . VAL A 1 102 ? 8.078 -3.178 2.166 1.00 97.25 102 VAL A O 1
ATOM 770 N N . LEU A 1 103 ? 6.116 -2.447 3.000 1.00 96.81 103 LEU A N 1
ATOM 771 C CA . LEU A 1 103 ? 6.519 -1.065 3.294 1.00 96.81 103 LEU A CA 1
ATOM 772 C C . LEU A 1 103 ? 6.917 -0.829 4.757 1.00 96.81 103 LEU A C 1
ATOM 774 O O . LEU A 1 103 ? 7.568 0.170 5.053 1.00 96.81 103 LEU A O 1
ATOM 778 N N . ILE A 1 104 ? 6.521 -1.705 5.679 1.00 95.50 104 ILE A N 1
ATOM 779 C CA . ILE A 1 104 ? 6.888 -1.599 7.099 1.00 95.50 104 ILE A CA 1
ATOM 780 C C . ILE A 1 104 ? 8.369 -1.940 7.339 1.00 95.50 104 ILE A C 1
ATOM 782 O O . ILE A 1 104 ? 8.992 -2.584 6.491 1.00 95.50 104 ILE A O 1
ATOM 786 N N . PRO A 1 105 ? 8.953 -1.573 8.499 1.00 94.19 105 PRO A N 1
ATOM 787 C CA . PRO A 1 105 ? 10.313 -1.969 8.857 1.00 94.19 105 PRO A CA 1
ATOM 788 C C . PRO A 1 105 ? 10.576 -3.471 8.667 1.00 94.19 105 PRO A C 1
ATOM 790 O O . PRO A 1 105 ? 9.853 -4.309 9.198 1.00 94.19 105 PRO A O 1
ATOM 793 N N . GLY A 1 106 ? 11.613 -3.806 7.892 1.00 93.38 106 GLY A N 1
ATOM 794 C CA . GLY A 1 106 ? 11.952 -5.187 7.508 1.00 93.38 106 GLY A CA 1
ATOM 795 C C . GLY A 1 106 ? 11.263 -5.696 6.232 1.00 93.38 106 GLY A C 1
ATOM 796 O O . GLY A 1 106 ? 11.663 -6.727 5.693 1.00 93.38 106 GLY A O 1
ATOM 797 N N . GLY A 1 107 ? 10.278 -4.966 5.705 1.00 96.06 107 GLY A N 1
ATOM 798 C CA . GLY A 1 107 ? 9.636 -5.241 4.422 1.00 96.06 107 GLY A CA 1
ATOM 799 C C . GLY A 1 107 ? 10.558 -4.978 3.226 1.00 96.06 107 GLY A C 1
ATOM 800 O O . GLY A 1 107 ? 11.463 -4.142 3.277 1.00 96.06 107 GLY A O 1
ATOM 801 N N . LYS A 1 108 ? 10.315 -5.684 2.111 1.00 95.56 108 LYS A N 1
ATOM 802 C CA . LYS A 1 108 ? 11.177 -5.645 0.910 1.00 95.56 108 LYS A CA 1
ATOM 803 C C . LYS A 1 108 ? 11.309 -4.251 0.283 1.00 95.56 108 LYS A C 1
ATOM 805 O O . LYS A 1 108 ? 12.321 -3.970 -0.351 1.00 95.56 108 LYS A O 1
ATOM 810 N N . MET A 1 109 ? 10.298 -3.402 0.448 1.00 96.06 109 MET A N 1
ATOM 811 C CA . MET A 1 109 ? 10.215 -2.058 -0.133 1.00 96.06 109 MET A CA 1
ATOM 812 C C . MET A 1 109 ? 10.386 -0.943 0.908 1.00 96.06 109 MET A C 1
ATOM 814 O O . MET A 1 109 ? 10.292 0.231 0.562 1.00 96.06 109 MET A O 1
ATOM 818 N N . ASN A 1 110 ? 10.701 -1.283 2.162 1.00 96.19 110 ASN A N 1
ATOM 819 C CA . ASN A 1 110 ? 10.865 -0.318 3.252 1.00 96.19 110 ASN A CA 1
ATOM 820 C C . ASN A 1 110 ? 11.906 0.780 2.944 1.00 96.19 110 ASN A C 1
ATOM 822 O O . ASN A 1 110 ? 11.742 1.929 3.333 1.00 96.19 110 ASN A O 1
ATOM 826 N N . GLN A 1 111 ? 12.968 0.448 2.204 1.00 95.62 111 GLN A N 1
ATOM 827 C CA . GLN A 1 111 ? 14.017 1.411 1.837 1.00 95.62 111 GLN A CA 1
ATOM 828 C C . GLN A 1 111 ? 13.562 2.495 0.840 1.00 95.62 111 GLN A C 1
ATOM 830 O O . GLN A 1 111 ? 14.249 3.499 0.688 1.00 95.62 111 GLN A O 1
ATOM 835 N N . TYR A 1 112 ? 12.430 2.294 0.154 1.00 95.12 112 TYR A N 1
ATOM 836 C CA . TYR A 1 112 ? 11.902 3.215 -0.863 1.00 95.12 112 TYR A CA 1
ATOM 837 C C . TYR A 1 112 ? 10.701 4.031 -0.367 1.00 95.12 112 TYR A C 1
ATOM 839 O O . TYR A 1 112 ? 10.127 4.821 -1.117 1.00 95.12 112 TYR A O 1
ATOM 847 N N . THR A 1 113 ? 10.308 3.850 0.894 1.00 94.94 113 THR A N 1
ATOM 848 C CA . THR A 1 113 ? 9.190 4.560 1.521 1.00 94.94 113 THR A CA 1
ATOM 849 C C . THR A 1 113 ? 9.674 5.436 2.674 1.00 94.94 113 THR A C 1
ATOM 851 O O . THR A 1 113 ? 10.848 5.465 3.036 1.00 94.94 113 THR A O 1
ATOM 854 N N . ASN A 1 114 ? 8.748 6.190 3.248 1.00 93.75 114 ASN A N 1
ATOM 855 C CA . ASN A 1 114 ? 8.935 6.969 4.459 1.00 93.75 114 ASN A CA 1
ATOM 856 C C . ASN A 1 114 ? 7.700 6.809 5.357 1.00 93.75 114 ASN A C 1
ATOM 858 O O . ASN A 1 114 ? 6.668 6.283 4.935 1.00 93.75 114 ASN A O 1
ATOM 862 N N . SER A 1 115 ? 7.789 7.278 6.602 1.00 93.44 115 SER A N 1
ATOM 863 C CA . SER A 1 115 ? 6.694 7.144 7.568 1.00 93.44 115 SER A CA 1
ATOM 864 C C . SER A 1 115 ? 5.399 7.814 7.103 1.00 93.44 115 SER A C 1
ATOM 866 O O . SER A 1 115 ? 4.330 7.272 7.357 1.00 93.44 115 SER A O 1
ATOM 868 N N . ASN A 1 116 ? 5.465 8.939 6.385 1.00 93.94 116 ASN A N 1
ATOM 869 C CA . ASN A 1 116 ? 4.274 9.628 5.886 1.00 93.94 116 ASN A CA 1
ATOM 870 C C . ASN A 1 116 ? 3.520 8.780 4.846 1.00 93.94 116 ASN A C 1
ATOM 872 O O . ASN A 1 116 ? 2.313 8.569 4.978 1.00 93.94 116 ASN A O 1
ATOM 876 N N . LEU A 1 117 ? 4.234 8.235 3.856 1.00 95.12 117 LEU A N 1
ATOM 877 C CA . LEU A 1 117 ? 3.657 7.356 2.835 1.00 95.12 117 LEU A CA 1
ATOM 878 C C . LEU A 1 117 ? 3.119 6.059 3.456 1.00 95.12 117 LEU A C 1
ATOM 880 O O . LEU A 1 117 ? 1.960 5.706 3.238 1.00 95.12 117 LEU A O 1
ATOM 884 N N . THR A 1 118 ? 3.920 5.388 4.287 1.00 96.19 118 THR A N 1
ATOM 885 C CA . THR A 1 118 ? 3.529 4.130 4.940 1.00 96.19 118 THR A CA 1
ATOM 886 C C . THR A 1 118 ? 2.320 4.315 5.868 1.00 96.19 118 THR A C 1
ATOM 888 O O . THR A 1 118 ? 1.398 3.499 5.833 1.00 96.19 118 THR A O 1
ATOM 891 N N . ASN A 1 119 ? 2.259 5.402 6.648 1.00 95.69 119 ASN A N 1
ATOM 892 C CA . ASN A 1 119 ? 1.119 5.693 7.526 1.00 95.69 119 ASN A CA 1
ATOM 893 C C . ASN A 1 119 ? -0.144 6.053 6.735 1.00 95.69 119 ASN A C 1
ATOM 895 O O . ASN A 1 119 ? -1.242 5.647 7.110 1.00 95.69 119 ASN A O 1
ATOM 899 N N . THR A 1 120 ? -0.004 6.781 5.626 1.00 96.00 120 THR A N 1
ATOM 900 C CA . THR A 1 120 ? -1.146 7.128 4.769 1.00 96.00 120 THR A CA 1
ATOM 901 C C . THR A 1 120 ? -1.723 5.883 4.099 1.00 96.00 120 THR A C 1
ATOM 903 O O . THR A 1 120 ? -2.938 5.705 4.100 1.00 96.00 120 THR A O 1
ATOM 906 N N . ILE A 1 121 ? -0.870 4.975 3.607 1.00 96.62 121 ILE A N 1
ATOM 907 C CA . ILE A 1 121 ? -1.295 3.679 3.054 1.00 96.62 121 ILE A CA 1
ATOM 908 C C . ILE A 1 121 ? -1.975 2.825 4.128 1.00 96.62 121 ILE A C 1
ATOM 910 O O . ILE A 1 121 ? -3.035 2.256 3.868 1.00 96.62 121 ILE A O 1
ATOM 914 N N . TYR A 1 122 ? -1.420 2.775 5.343 1.00 97.25 122 TYR A N 1
ATOM 915 C CA . TYR A 1 122 ? -2.061 2.102 6.474 1.00 97.25 122 TYR A CA 1
ATOM 916 C C . TYR A 1 122 ? -3.478 2.637 6.709 1.00 97.25 122 TYR A C 1
ATOM 918 O O . TYR A 1 122 ? -4.430 1.861 6.775 1.00 97.25 122 TYR A O 1
ATOM 926 N N . CYS A 1 123 ? -3.631 3.960 6.797 1.00 97.25 123 CYS A N 1
ATOM 927 C CA . CYS A 1 123 ? -4.920 4.586 7.071 1.00 97.25 123 CYS A CA 1
ATOM 928 C C . CYS A 1 123 ? -5.920 4.436 5.933 1.00 97.25 123 CYS A C 1
ATOM 930 O O . CYS A 1 123 ? -7.098 4.195 6.186 1.00 97.25 123 CYS A O 1
ATOM 932 N N . TRP A 1 124 ? -5.450 4.511 4.694 1.00 97.50 124 TRP A N 1
ATOM 933 C CA . TRP A 1 124 ? -6.257 4.231 3.520 1.00 97.50 124 TRP A CA 1
ATOM 934 C C . TRP A 1 124 ? -6.825 2.811 3.544 1.00 97.50 124 TRP A C 1
ATOM 936 O O . TRP A 1 124 ? -8.037 2.631 3.436 1.00 97.50 124 TRP A O 1
ATOM 946 N N . ILE A 1 125 ? -5.978 1.801 3.766 1.00 97.94 125 ILE A N 1
ATOM 947 C CA . ILE A 1 125 ? -6.422 0.404 3.826 1.00 97.94 125 ILE A CA 1
ATOM 948 C C . ILE A 1 125 ? -7.351 0.185 5.021 1.00 97.94 125 ILE A C 1
ATOM 950 O O . ILE A 1 125 ? -8.409 -0.426 4.874 1.00 97.94 125 ILE A O 1
ATOM 954 N N . LYS A 1 126 ? -6.995 0.722 6.195 1.00 97.00 126 LYS A N 1
ATOM 955 C CA . LYS A 1 126 ? -7.808 0.642 7.415 1.00 97.00 126 LYS A CA 1
ATOM 956 C C . LYS A 1 126 ? -9.188 1.280 7.245 1.00 97.00 126 LYS A C 1
ATOM 958 O O . LYS A 1 126 ? -10.147 0.774 7.812 1.00 97.00 126 LYS A O 1
ATOM 963 N N . GLY A 1 127 ? -9.290 2.343 6.449 1.00 95.81 127 GLY A N 1
ATOM 964 C CA . GLY A 1 127 ? -10.544 2.999 6.074 1.00 95.81 127 GLY A CA 1
ATOM 965 C C . GLY A 1 127 ? -11.334 2.287 4.971 1.00 95.81 127 GLY A C 1
ATOM 966 O O . GLY A 1 127 ? -12.282 2.863 4.445 1.00 95.81 127 GLY A O 1
ATOM 967 N N . GLY A 1 128 ? -10.945 1.067 4.592 1.00 96.25 128 GLY A N 1
ATOM 968 C CA . GLY A 1 128 ? -11.645 0.261 3.593 1.00 96.25 128 GLY A CA 1
ATOM 969 C C . GLY A 1 128 ? -11.059 0.340 2.185 1.00 96.25 128 GLY A C 1
ATOM 970 O O . GLY A 1 128 ? -11.693 -0.151 1.258 1.00 96.25 128 GLY A O 1
ATOM 971 N N . ALA A 1 129 ? -9.865 0.922 2.018 1.00 96.19 129 ALA A N 1
ATOM 972 C CA . ALA A 1 129 ? -9.197 1.082 0.727 1.00 96.19 129 ALA A CA 1
ATOM 973 C C . ALA A 1 129 ? -10.134 1.692 -0.328 1.00 96.19 129 ALA A C 1
ATOM 975 O O . ALA A 1 129 ? -10.337 1.125 -1.398 1.00 96.19 129 ALA A O 1
ATOM 976 N N . ILE A 1 130 ? -10.758 2.824 -0.006 1.00 94.75 130 ILE A N 1
ATOM 977 C CA . ILE A 1 130 ? -11.690 3.496 -0.917 1.00 94.75 130 ILE A CA 1
ATOM 978 C C . ILE A 1 130 ? -10.950 4.116 -2.114 1.00 94.75 130 ILE A C 1
ATOM 980 O O . ILE A 1 130 ? -9.808 4.568 -1.990 1.00 94.75 130 ILE A O 1
ATOM 984 N N . GLN A 1 131 ? -11.589 4.130 -3.280 1.00 90.38 131 GLN A N 1
ATOM 985 C CA . GLN A 1 131 ? -11.010 4.685 -4.507 1.00 90.38 131 GLN A CA 1
ATOM 986 C C . GLN A 1 131 ? -10.947 6.219 -4.472 1.00 90.38 131 GLN A C 1
ATOM 988 O O . GLN A 1 131 ? -11.911 6.843 -3.981 1.00 90.38 131 GLN A O 1
#